Protein AF-A0A0M0BQ00-F1 (afdb_monomer_lite)

Secondary structure (DSSP, 8-state):
-HHHHHHHHHHHHHHHHHHHHHHHHHHHHHHHHHHHHHHHHHHHHHHHHTT-HHHHHHHHHHHHHHHTTSSSHHHHHHHHHHHHHHHHHHTT-HHHHHHHHHHHHHH-TT-TT----

Radius of gyration: 20.61 Å; chains: 1; bounding box: 54×26×60 Å

pLDDT: mean 88.74, std 11.67, range [42.44, 98.62]

Foldseek 3Di:
DVVVVVVVVVVVVVVVVVVVVVVVVLVVLLVVLVVVLLVLLVVLLVCVVVVVLQVSLVSLQVSLVSLCSHPDPLSPVLSVLSNVLSVCSVVVVSVVSNVSSLVSLVSPPPNPPPPDD

Sequence (117 aa):
MKREEKVKREKVSASNRRIEGMMALGKLLASHYCQLALQLCRSAYLLRGQGRYHEAAEVCSFVSTLCITNEGEPCKREAELCASSARQLTDGKYSEGEKTCIEARKICPRNHVFRGS

Structure (mmCIF, N/CA/C/O backbone):
data_AF-A0A0M0BQ00-F1
#
_entry.id   AF-A0A0M0BQ00-F1
#
loop_
_atom_site.group_PDB
_atom_site.id
_atom_site.type_symbol
_atom_site.label_atom_id
_atom_site.label_alt_id
_atom_site.label_comp_id
_atom_site.label_asym_id
_atom_site.label_entity_id
_atom_site.label_seq_id
_atom_site.pdbx_PDB_ins_code
_atom_site.Cartn_x
_atom_site.Cartn_y
_atom_site.Cartn_z
_atom_site.occupancy
_atom_site.B_iso_or_equiv
_atom_site.auth_seq_id
_atom_site.auth_comp_id
_atom_site.auth_asym_id
_atom_site.auth_atom_id
_atom_site.pdbx_PDB_model_num
ATOM 1 N N . MET A 1 1 ? 36.254 -9.470 -41.767 1.00 62.03 1 MET A N 1
ATOM 2 C CA . MET A 1 1 ? 36.422 -8.242 -40.951 1.00 62.03 1 MET A CA 1
ATOM 3 C C . MET A 1 1 ? 35.274 -7.231 -41.057 1.00 62.03 1 MET A C 1
ATOM 5 O O . MET A 1 1 ? 34.375 -7.340 -40.238 1.00 62.03 1 MET A O 1
ATOM 9 N N . LYS A 1 2 ? 35.195 -6.301 -42.033 1.00 66.56 2 LYS A N 1
ATOM 10 C CA . LYS A 1 2 ? 34.165 -5.217 -42.013 1.00 66.56 2 LYS A CA 1
ATOM 11 C C . LYS A 1 2 ? 32.699 -5.700 -41.994 1.00 66.56 2 LYS A C 1
ATOM 13 O O . LYS A 1 2 ? 31.835 -5.066 -41.394 1.00 66.56 2 LYS A O 1
ATOM 18 N N . ARG A 1 3 ? 32.408 -6.835 -42.642 1.00 69.62 3 ARG A N 1
ATOM 19 C CA . ARG A 1 3 ? 31.054 -7.421 -42.716 1.00 69.62 3 ARG A CA 1
ATOM 20 C C . ARG A 1 3 ? 30.613 -8.052 -41.387 1.00 69.62 3 ARG A C 1
ATOM 22 O O . ARG A 1 3 ? 29.449 -7.958 -41.023 1.00 69.62 3 ARG A O 1
ATOM 29 N N . GLU A 1 4 ? 31.548 -8.632 -40.639 1.00 67.69 4 GLU A N 1
ATOM 30 C CA . GLU A 1 4 ? 31.282 -9.281 -39.348 1.00 67.69 4 GLU A CA 1
ATOM 31 C C . GLU A 1 4 ? 31.070 -8.257 -38.228 1.00 67.69 4 GLU A C 1
ATOM 33 O O . GLU A 1 4 ? 30.199 -8.447 -37.381 1.00 67.69 4 GLU A O 1
ATOM 38 N N . GLU A 1 5 ? 31.796 -7.135 -38.250 1.00 70.88 5 GLU A N 1
ATOM 39 C CA . GLU A 1 5 ? 31.549 -6.015 -37.331 1.00 70.88 5 GLU A CA 1
ATOM 40 C C . GLU A 1 5 ? 30.178 -5.370 -37.552 1.00 70.88 5 GLU A C 1
ATOM 42 O O . GLU A 1 5 ? 29.501 -5.030 -36.581 1.00 70.88 5 GLU A O 1
ATOM 47 N N . LYS A 1 6 ? 29.733 -5.238 -38.809 1.00 75.06 6 LYS A N 1
ATOM 48 C CA . LYS A 1 6 ? 28.407 -4.692 -39.129 1.00 75.06 6 LYS A CA 1
ATOM 49 C C . LYS A 1 6 ? 27.284 -5.582 -38.584 1.00 75.06 6 LYS A C 1
ATOM 51 O O . LYS A 1 6 ? 26.401 -5.087 -37.890 1.00 75.06 6 LYS A O 1
ATOM 56 N N . VAL A 1 7 ? 27.380 -6.898 -38.795 1.00 75.62 7 VAL A N 1
ATOM 57 C CA . VAL A 1 7 ? 26.411 -7.877 -38.266 1.00 75.62 7 VAL A CA 1
ATOM 58 C C . VAL A 1 7 ? 26.408 -7.894 -36.732 1.00 75.62 7 VAL A C 1
ATOM 60 O O . VAL A 1 7 ? 25.344 -7.986 -36.121 1.00 75.62 7 VAL A O 1
ATOM 63 N N . LYS A 1 8 ? 27.573 -7.764 -36.081 1.00 72.75 8 LYS A N 1
ATOM 64 C CA . LYS A 1 8 ? 27.654 -7.638 -34.615 1.00 72.75 8 LYS A CA 1
ATOM 65 C C . LYS A 1 8 ? 26.961 -6.364 -34.114 1.00 72.75 8 LYS A C 1
ATOM 67 O O . LYS A 1 8 ? 26.168 -6.451 -33.181 1.00 72.75 8 LYS A O 1
ATOM 72 N N . ARG A 1 9 ? 27.187 -5.206 -34.751 1.00 71.75 9 ARG A N 1
ATOM 73 C CA . ARG A 1 9 ? 26.534 -3.932 -34.379 1.00 71.75 9 ARG A CA 1
ATOM 74 C C . ARG A 1 9 ? 25.016 -3.974 -34.560 1.00 71.75 9 ARG A C 1
ATOM 76 O O . ARG A 1 9 ? 24.289 -3.501 -33.691 1.00 71.75 9 ARG A O 1
ATOM 83 N N . GLU A 1 10 ? 24.527 -4.581 -35.639 1.00 72.62 10 GLU A N 1
ATOM 84 C CA . GLU A 1 10 ? 23.088 -4.736 -35.890 1.00 72.62 10 GLU A CA 1
ATOM 85 C C . GLU A 1 10 ? 22.418 -5.665 -34.866 1.00 72.62 10 GLU A C 1
ATOM 87 O O . GLU A 1 10 ? 21.342 -5.342 -34.357 1.00 72.62 10 GLU A O 1
ATOM 92 N N . LYS A 1 11 ? 23.074 -6.773 -34.489 1.00 71.69 11 LYS A N 1
ATOM 93 C CA . LYS A 1 11 ? 22.588 -7.673 -33.428 1.00 71.69 11 LYS A CA 1
ATOM 94 C C . LYS A 1 11 ? 22.542 -6.986 -32.061 1.00 71.69 11 LYS A C 1
ATOM 96 O O . LYS A 1 11 ? 21.540 -7.120 -31.364 1.00 71.69 11 LYS A O 1
ATOM 101 N N . VAL A 1 12 ? 23.572 -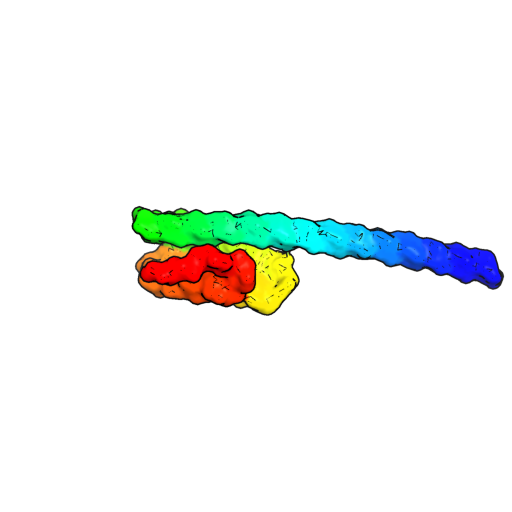6.216 -31.700 1.00 77.44 12 VAL A N 1
ATOM 102 C CA . VAL A 1 12 ? 23.598 -5.429 -30.450 1.00 77.44 12 VAL A CA 1
ATOM 103 C C . VAL A 1 12 ? 22.488 -4.373 -30.449 1.00 77.44 12 VAL A C 1
ATOM 105 O O . VAL A 1 12 ? 21.741 -4.269 -29.481 1.00 77.44 12 VAL A O 1
ATOM 108 N N . SER A 1 13 ? 22.299 -3.656 -31.560 1.00 79.44 13 SER A N 1
ATOM 109 C CA . SER A 1 13 ? 21.218 -2.673 -31.715 1.00 79.44 13 SER A CA 1
ATOM 110 C C . SER A 1 13 ? 19.824 -3.301 -31.572 1.00 79.44 13 SER A C 1
ATOM 112 O O . SER A 1 13 ? 18.962 -2.749 -30.891 1.00 79.44 13 SER A O 1
ATOM 114 N N . ALA A 1 14 ? 19.596 -4.480 -32.160 1.00 76.44 14 ALA A N 1
ATOM 115 C CA . ALA A 1 14 ? 18.337 -5.209 -32.007 1.00 76.44 14 ALA A CA 1
ATOM 116 C C . ALA A 1 14 ? 18.111 -5.717 -30.572 1.00 76.44 14 ALA A C 1
ATOM 118 O O . ALA A 1 14 ? 16.977 -5.699 -30.094 1.00 76.44 14 ALA A O 1
ATOM 119 N N . SER A 1 15 ? 19.172 -6.141 -29.879 1.00 81.81 15 SER A N 1
ATOM 120 C CA . SER A 1 15 ? 19.096 -6.578 -28.481 1.00 81.81 15 SER A CA 1
ATOM 121 C C . SER A 1 15 ? 18.772 -5.415 -27.538 1.00 81.81 15 SER A C 1
ATOM 123 O O . SER A 1 15 ? 17.901 -5.558 -26.684 1.00 81.81 15 SER A O 1
ATOM 125 N N . ASN A 1 16 ? 19.381 -4.243 -27.747 1.00 85.25 16 ASN A N 1
ATOM 126 C CA . ASN A 1 16 ? 19.089 -3.041 -26.960 1.00 85.25 16 ASN A CA 1
ATOM 127 C C . ASN A 1 16 ? 17.628 -2.598 -27.114 1.00 85.25 16 ASN A C 1
ATOM 129 O O . ASN A 1 16 ? 16.964 -2.368 -26.108 1.00 85.25 16 ASN A O 1
ATOM 133 N N . ARG A 1 17 ? 17.081 -2.606 -28.340 1.00 84.12 17 ARG A N 1
ATOM 134 C CA . ARG A 1 17 ? 15.657 -2.293 -28.575 1.00 84.12 17 ARG A CA 1
ATOM 135 C C . ARG A 1 17 ? 14.700 -3.220 -27.819 1.00 84.12 17 ARG A C 1
ATOM 137 O O . ARG A 1 17 ? 13.646 -2.783 -27.367 1.00 84.12 17 ARG A O 1
ATOM 144 N N . ARG A 1 18 ? 15.045 -4.506 -27.672 1.00 85.31 18 ARG A N 1
ATOM 145 C CA . ARG A 1 18 ? 14.233 -5.458 -26.889 1.00 85.31 18 ARG A CA 1
ATOM 146 C C . ARG A 1 18 ? 14.244 -5.115 -25.402 1.00 85.31 18 ARG A C 1
ATOM 148 O O . ARG A 1 18 ? 13.188 -5.125 -24.779 1.00 85.31 18 ARG A O 1
ATOM 155 N N . ILE A 1 19 ? 15.414 -4.782 -24.859 1.00 87.12 19 ILE A N 1
ATOM 156 C CA . ILE A 1 19 ? 15.566 -4.380 -23.455 1.00 87.12 19 ILE A CA 1
ATOM 157 C C . ILE A 1 19 ? 14.791 -3.080 -23.194 1.00 87.12 19 ILE A C 1
ATOM 159 O O . ILE A 1 19 ? 14.037 -3.000 -22.229 1.00 87.12 19 ILE A O 1
ATOM 163 N N . GLU A 1 20 ? 14.897 -2.095 -24.089 1.00 88.19 20 GLU A N 1
ATOM 164 C CA . GLU A 1 20 ? 14.124 -0.847 -24.028 1.00 88.19 20 GLU A CA 1
ATOM 165 C C . GLU A 1 20 ? 12.612 -1.101 -24.037 1.00 88.19 20 GLU A C 1
ATOM 167 O O . GLU A 1 20 ? 11.892 -0.545 -23.207 1.00 88.19 20 GLU A O 1
ATOM 172 N N . GLY A 1 21 ? 12.134 -1.990 -24.914 1.00 86.44 21 GLY A N 1
ATOM 173 C CA . GLY A 1 21 ? 10.727 -2.393 -24.956 1.00 86.44 21 GLY A CA 1
ATOM 174 C C . GLY A 1 21 ? 10.249 -3.038 -23.650 1.00 86.44 21 GLY A C 1
ATOM 175 O O . GLY A 1 21 ? 9.180 -2.692 -23.147 1.00 86.44 21 GLY A O 1
ATOM 176 N N . MET A 1 22 ? 11.055 -3.922 -23.053 1.00 87.94 22 MET A N 1
ATOM 177 C CA . MET A 1 22 ? 10.738 -4.540 -21.759 1.00 87.94 22 MET A CA 1
ATOM 178 C C . MET A 1 22 ? 10.715 -3.517 -20.615 1.00 87.94 22 MET A C 1
ATOM 180 O O . MET A 1 22 ? 9.809 -3.553 -19.784 1.00 87.94 22 MET A O 1
ATOM 184 N N . MET A 1 23 ? 11.657 -2.568 -20.591 1.00 87.62 23 MET A N 1
ATOM 185 C CA . MET A 1 23 ? 11.664 -1.483 -19.603 1.00 87.62 23 MET A CA 1
ATOM 186 C C . MET A 1 23 ? 10.439 -0.571 -19.743 1.00 87.62 23 MET A C 1
ATOM 188 O O . MET A 1 23 ? 9.851 -0.170 -18.738 1.00 87.62 23 MET A O 1
ATOM 192 N N . ALA A 1 24 ? 10.026 -0.250 -20.973 1.00 89.25 24 ALA A N 1
ATOM 193 C CA . ALA A 1 24 ? 8.831 0.553 -21.223 1.00 89.25 24 ALA A CA 1
ATOM 194 C C . ALA A 1 24 ? 7.558 -0.147 -20.721 1.00 89.25 24 ALA A C 1
ATOM 196 O O . ALA A 1 24 ? 6.728 0.482 -20.063 1.00 89.25 24 ALA A O 1
ATOM 197 N N . LEU A 1 25 ? 7.440 -1.458 -20.961 1.00 89.56 25 LEU A N 1
ATOM 198 C CA . LEU A 1 25 ? 6.338 -2.262 -20.436 1.00 89.56 25 LEU A CA 1
ATOM 199 C C . LEU A 1 25 ? 6.342 -2.296 -18.900 1.00 89.56 25 LEU A C 1
ATOM 201 O O . LEU A 1 25 ? 5.295 -2.101 -18.285 1.00 89.56 25 LEU A O 1
ATOM 205 N N . GLY A 1 26 ? 7.511 -2.477 -18.279 1.00 88.94 26 GLY A N 1
ATOM 206 C CA . GLY A 1 26 ? 7.656 -2.452 -16.821 1.00 88.94 26 GLY A CA 1
ATOM 207 C C . GLY A 1 26 ? 7.173 -1.136 -16.206 1.00 88.94 26 GLY A C 1
ATOM 208 O O . GLY A 1 26 ? 6.388 -1.144 -15.259 1.00 88.94 26 GLY A O 1
ATOM 209 N N . LYS A 1 27 ? 7.547 0.003 -16.802 1.00 87.50 27 LYS A N 1
ATOM 210 C CA . LYS A 1 27 ? 7.088 1.332 -16.360 1.00 87.50 27 LYS A CA 1
ATOM 211 C C . LYS A 1 27 ? 5.575 1.512 -16.497 1.00 87.50 27 LYS A C 1
ATOM 213 O O . LYS A 1 27 ? 4.949 2.098 -15.613 1.00 87.50 27 LYS A O 1
ATOM 218 N N . LEU A 1 28 ? 4.983 1.008 -17.581 1.00 90.56 28 LEU A N 1
ATOM 219 C CA . LEU A 1 28 ? 3.536 1.065 -17.788 1.00 90.56 28 LEU A CA 1
ATOM 220 C C . LEU A 1 28 ? 2.786 0.258 -16.718 1.00 90.56 28 LEU A C 1
ATOM 222 O O . LEU A 1 28 ? 1.832 0.764 -16.128 1.00 90.56 28 LEU A O 1
ATOM 226 N N . LEU A 1 29 ? 3.251 -0.961 -16.430 1.00 90.31 29 LEU A N 1
ATOM 227 C CA . LEU A 1 29 ? 2.668 -1.818 -15.396 1.00 90.31 29 LEU A CA 1
ATOM 228 C C . LEU A 1 29 ? 2.801 -1.196 -14.002 1.00 90.31 29 LEU A C 1
ATOM 230 O O . LEU A 1 29 ? 1.816 -1.135 -13.272 1.00 90.31 29 LEU A O 1
ATOM 234 N N . ALA A 1 30 ? 3.974 -0.659 -13.660 1.00 88.62 30 ALA A N 1
ATOM 235 C CA . ALA A 1 30 ? 4.192 0.039 -12.393 1.00 88.62 30 ALA A CA 1
ATOM 236 C C . ALA A 1 30 ? 3.227 1.225 -12.209 1.00 88.62 30 ALA A C 1
ATOM 238 O O . ALA A 1 30 ? 2.632 1.388 -11.141 1.00 88.62 30 ALA A O 1
ATOM 239 N N . SER A 1 31 ? 3.007 2.017 -13.266 1.00 89.69 31 SER A N 1
ATOM 240 C CA . SER A 1 31 ? 2.028 3.112 -13.256 1.00 89.69 31 SER A CA 1
ATOM 241 C C . SER A 1 31 ? 0.605 2.606 -12.993 1.00 89.69 31 SER A C 1
ATOM 243 O O . SER A 1 31 ? -0.092 3.137 -12.126 1.00 89.69 31 SER A O 1
ATOM 245 N N . HIS A 1 32 ? 0.193 1.537 -13.682 1.00 92.25 32 HIS A N 1
ATOM 246 C CA . HIS A 1 32 ? -1.129 0.940 -13.508 1.00 92.25 32 HIS A CA 1
ATOM 247 C C . HIS A 1 32 ? -1.337 0.391 -12.087 1.00 92.25 32 HIS A C 1
ATOM 249 O O . HIS A 1 32 ? -2.343 0.690 -11.442 1.00 92.25 32 HIS A O 1
ATOM 255 N N . TYR A 1 33 ? -0.355 -0.340 -11.551 1.00 92.06 33 TYR A N 1
ATOM 256 C CA . TYR A 1 33 ? -0.404 -0.838 -10.176 1.00 92.06 33 TYR A CA 1
ATOM 257 C C . TYR A 1 33 ? -0.420 0.287 -9.149 1.00 92.06 33 TYR A C 1
ATOM 259 O O . TYR A 1 33 ? -1.128 0.185 -8.151 1.00 92.06 33 TYR A O 1
ATOM 267 N N . CYS A 1 34 ? 0.290 1.388 -9.402 1.00 93.12 34 CYS A N 1
ATOM 268 C CA . CYS A 1 34 ? 0.230 2.549 -8.526 1.00 93.12 34 CYS A CA 1
ATOM 269 C C . CYS A 1 34 ? -1.172 3.178 -8.501 1.00 93.12 34 CYS A C 1
ATOM 271 O O . CYS A 1 34 ? -1.687 3.495 -7.429 1.00 93.12 34 CYS A O 1
ATOM 273 N N . GLN A 1 35 ? -1.828 3.317 -9.656 1.00 93.00 35 GLN A N 1
ATOM 274 C CA . GLN A 1 35 ? -3.200 3.828 -9.718 1.00 93.00 35 GLN A CA 1
ATOM 275 C C . GLN A 1 35 ? -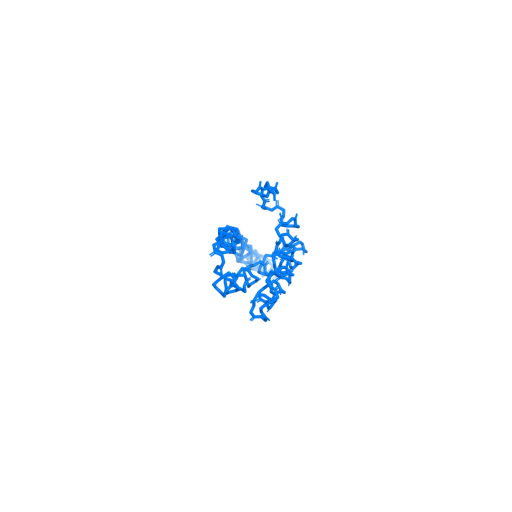4.179 2.925 -8.960 1.00 93.00 35 GLN A C 1
ATOM 277 O O . GLN A 1 35 ? -4.998 3.423 -8.184 1.00 93.00 35 GLN A O 1
ATOM 282 N N . LEU A 1 36 ? -4.061 1.607 -9.138 1.00 94.50 36 LEU A N 1
ATOM 283 C CA . LEU A 1 36 ? -4.864 0.628 -8.409 1.00 94.50 36 LEU A CA 1
ATOM 284 C C . LEU A 1 36 ? -4.623 0.717 -6.893 1.00 94.50 36 LEU A C 1
ATOM 286 O O . LEU A 1 36 ? -5.581 0.781 -6.121 1.00 94.50 36 LEU A O 1
ATOM 290 N N . ALA A 1 37 ? -3.358 0.802 -6.469 1.00 95.31 37 ALA A N 1
ATOM 291 C CA . ALA A 1 37 ? -2.976 0.942 -5.066 1.00 95.31 37 ALA A CA 1
ATOM 292 C C . ALA A 1 37 ? -3.589 2.193 -4.421 1.00 95.31 37 ALA A C 1
ATOM 294 O O . ALA A 1 37 ? -4.101 2.112 -3.308 1.00 95.31 37 ALA A O 1
ATOM 295 N N . LEU A 1 38 ? -3.622 3.330 -5.124 1.00 94.06 38 LEU A N 1
ATOM 296 C CA . LEU A 1 38 ? -4.241 4.563 -4.621 1.00 94.06 38 LEU A CA 1
ATOM 297 C C . LEU A 1 38 ? -5.751 4.408 -4.389 1.00 94.06 38 LEU A C 1
ATOM 299 O O . LEU A 1 38 ? -6.264 4.864 -3.363 1.00 94.06 38 LEU A O 1
ATOM 303 N N . GLN A 1 39 ? -6.467 3.751 -5.309 1.00 95.19 39 GLN A N 1
ATOM 304 C CA . GLN A 1 39 ? -7.904 3.493 -5.147 1.00 95.19 39 GLN A CA 1
ATOM 305 C C . GLN A 1 39 ? -8.170 2.566 -3.958 1.00 95.19 39 GLN A C 1
ATOM 307 O O . GLN A 1 39 ? -9.009 2.866 -3.109 1.00 95.19 39 GLN A O 1
ATOM 312 N N . LEU A 1 40 ? -7.407 1.479 -3.847 1.00 96.62 40 LEU A N 1
ATOM 313 C CA . LEU A 1 40 ? -7.514 0.528 -2.742 1.00 96.62 40 LEU A CA 1
ATOM 314 C C . LEU A 1 40 ? -7.148 1.163 -1.397 1.00 96.62 40 LEU A C 1
ATOM 316 O O . LEU A 1 40 ? -7.851 0.969 -0.410 1.00 96.62 40 LEU A O 1
ATOM 320 N N . CYS A 1 41 ? -6.102 1.986 -1.356 1.00 95.50 41 CYS A N 1
ATOM 321 C CA . CYS A 1 41 ? -5.685 2.713 -0.159 1.00 95.50 41 CYS A CA 1
ATOM 322 C C . CYS A 1 41 ? -6.797 3.651 0.342 1.00 95.50 41 CYS A C 1
ATOM 324 O O . CYS A 1 41 ? -7.082 3.711 1.543 1.00 95.50 41 CYS A O 1
ATOM 326 N N . ARG A 1 42 ? -7.509 4.320 -0.576 1.00 94.56 42 ARG A N 1
ATOM 327 C CA . ARG A 1 42 ? -8.708 5.099 -0.236 1.00 94.56 42 ARG A CA 1
ATOM 328 C C . ARG A 1 42 ? -9.826 4.211 0.315 1.00 94.56 42 ARG A C 1
ATOM 330 O O . ARG A 1 42 ? -10.418 4.569 1.331 1.00 94.56 42 ARG A O 1
ATOM 337 N N . SER A 1 43 ? -10.094 3.064 -0.304 1.00 95.62 43 SER A N 1
ATOM 338 C CA . SER A 1 43 ? -11.104 2.113 0.179 1.00 95.62 43 SER A CA 1
ATOM 339 C C . SER A 1 43 ? -10.781 1.595 1.581 1.00 95.62 43 SER A C 1
ATOM 341 O O . SER A 1 43 ? -11.651 1.606 2.446 1.00 95.62 43 SER A O 1
ATOM 343 N N . ALA A 1 44 ? -9.522 1.241 1.857 1.00 95.81 44 ALA A N 1
ATOM 344 C CA . ALA A 1 44 ? -9.077 0.804 3.181 1.00 95.81 44 ALA A CA 1
ATOM 345 C C . ALA A 1 44 ? -9.286 1.877 4.259 1.00 95.81 44 ALA A C 1
ATOM 347 O O . ALA A 1 44 ? -9.545 1.561 5.419 1.00 95.81 44 ALA A O 1
ATOM 348 N N . TYR A 1 45 ? -9.140 3.153 3.906 1.00 92.88 45 TYR A N 1
ATOM 349 C CA . TYR A 1 45 ? -9.438 4.252 4.821 1.00 92.88 45 TYR A CA 1
ATOM 350 C C . TYR A 1 45 ? -10.941 4.375 5.103 1.00 92.88 45 TYR A C 1
ATOM 352 O O . TYR A 1 45 ? -11.337 4.509 6.256 1.00 92.88 45 TYR A O 1
ATOM 360 N N . LEU A 1 46 ? -11.783 4.271 4.071 1.00 94.38 46 LEU A N 1
ATOM 361 C CA . LEU A 1 46 ? -13.239 4.324 4.234 1.00 94.38 46 LEU A CA 1
ATOM 362 C C . LEU A 1 46 ? -13.772 3.145 5.060 1.00 94.38 46 LEU A C 1
ATOM 364 O O . LEU A 1 46 ? -14.607 3.351 5.935 1.00 94.38 46 LEU A O 1
ATOM 368 N N . LEU A 1 47 ? -13.255 1.934 4.832 1.00 96.12 47 LEU A N 1
ATOM 369 C CA . LEU A 1 47 ? -13.614 0.738 5.602 1.00 96.12 47 LEU A CA 1
ATOM 370 C C . LEU A 1 47 ? -13.347 0.925 7.101 1.00 96.12 47 LEU A C 1
ATOM 372 O O . LEU A 1 47 ? -14.183 0.559 7.923 1.00 96.12 47 LEU A O 1
ATOM 376 N N . ARG A 1 48 ? -12.236 1.571 7.469 1.00 92.00 48 ARG A N 1
ATOM 377 C CA . ARG A 1 48 ? -11.943 1.907 8.873 1.00 92.00 48 ARG A CA 1
ATOM 378 C C . ARG A 1 48 ? -12.927 2.896 9.467 1.00 92.00 48 ARG A C 1
ATOM 380 O O . ARG A 1 48 ? -13.405 2.663 10.568 1.00 92.00 48 ARG A O 1
ATOM 387 N N . GLY A 1 49 ? -13.292 3.938 8.720 1.00 91.00 49 GLY A N 1
ATOM 388 C CA . GLY A 1 49 ? -14.332 4.882 9.145 1.00 91.00 49 GLY A CA 1
ATOM 389 C C . GLY A 1 49 ? -15.700 4.222 9.375 1.00 91.00 49 GLY A C 1
ATOM 390 O O . GLY A 1 49 ? -16.528 4.766 10.095 1.00 91.00 49 GLY A O 1
ATOM 391 N N . GLN A 1 50 ? -15.928 3.040 8.795 1.00 96.12 50 GLN A N 1
ATOM 392 C CA . GLN A 1 50 ? -17.118 2.208 9.004 1.00 96.12 50 GLN A CA 1
ATOM 393 C C . GLN A 1 50 ? -16.939 1.145 10.106 1.00 96.12 50 GLN A C 1
ATOM 395 O O . GLN A 1 50 ? -17.835 0.331 10.310 1.00 96.12 50 GLN A O 1
ATOM 400 N N . GLY A 1 51 ? -15.784 1.089 10.778 1.00 95.31 51 GLY A N 1
ATOM 401 C CA . GLY A 1 51 ? -15.449 0.050 11.760 1.00 95.31 51 GLY A CA 1
ATOM 402 C C . GLY A 1 51 ? -15.116 -1.324 11.158 1.00 95.31 51 GLY A C 1
ATOM 403 O O . GLY A 1 51 ? -14.946 -2.298 11.890 1.00 95.31 51 GLY A O 1
ATOM 404 N N . ARG A 1 52 ? -14.992 -1.438 9.828 1.00 97.88 52 ARG A N 1
ATOM 405 C CA . ARG A 1 52 ? -14.695 -2.692 9.107 1.00 97.88 52 ARG A CA 1
ATOM 406 C C . ARG A 1 52 ? -13.189 -2.950 9.064 1.00 97.88 52 ARG A C 1
ATOM 408 O O . ARG A 1 52 ? -12.549 -2.908 8.012 1.00 97.88 52 ARG A O 1
ATOM 415 N N . TYR A 1 53 ? -12.604 -3.177 10.237 1.00 97.50 53 TYR A N 1
ATOM 416 C CA . TYR A 1 53 ? -11.151 -3.234 10.416 1.00 97.50 53 TYR A CA 1
ATOM 417 C C . TYR A 1 53 ? -10.476 -4.438 9.757 1.00 97.50 53 TYR A C 1
ATOM 419 O O . TYR A 1 53 ? -9.390 -4.282 9.202 1.00 97.50 53 TYR A O 1
ATOM 427 N N . HIS A 1 54 ? -11.117 -5.608 9.766 1.00 97.19 54 HIS A N 1
ATOM 428 C CA . HIS A 1 54 ? -10.568 -6.812 9.134 1.00 97.19 54 HIS A CA 1
ATOM 429 C C . HIS A 1 54 ? -10.430 -6.635 7.616 1.00 97.19 54 HIS A C 1
ATOM 431 O O . HIS A 1 54 ? -9.371 -6.858 7.042 1.00 97.19 54 HIS A O 1
ATOM 437 N N . GLU A 1 55 ? -11.475 -6.129 6.965 1.00 98.12 55 GLU A N 1
ATOM 438 C CA . GLU A 1 55 ? -11.461 -5.872 5.522 1.00 98.12 55 GLU A CA 1
ATOM 439 C C . GLU A 1 55 ? -10.462 -4.768 5.162 1.00 98.12 55 GLU A C 1
ATOM 441 O O . GLU A 1 55 ? -9.739 -4.858 4.172 1.00 98.12 55 GLU A O 1
ATOM 446 N N . ALA A 1 56 ? -10.349 -3.734 6.001 1.00 97.75 56 ALA A N 1
ATOM 447 C CA . ALA A 1 56 ? -9.311 -2.728 5.830 1.00 97.75 56 ALA A CA 1
ATOM 448 C C . ALA A 1 56 ? -7.895 -3.320 5.940 1.00 97.75 56 ALA A C 1
ATOM 450 O O . ALA A 1 56 ? -7.001 -2.863 5.222 1.00 97.75 56 ALA A O 1
ATOM 451 N N . ALA A 1 57 ? -7.683 -4.317 6.805 1.00 98.19 57 ALA A N 1
ATOM 452 C CA . ALA A 1 57 ? -6.406 -5.009 6.948 1.00 98.19 57 ALA A CA 1
ATOM 453 C C . ALA A 1 57 ? -6.041 -5.788 5.678 1.00 98.19 57 ALA A C 1
ATOM 455 O O . ALA A 1 57 ? -4.928 -5.637 5.171 1.00 98.19 57 ALA A O 1
ATOM 456 N N . GLU A 1 58 ? -6.990 -6.540 5.116 1.00 98.31 58 GLU A N 1
ATOM 457 C CA . GLU A 1 58 ? -6.808 -7.268 3.854 1.00 98.31 58 GLU A CA 1
ATOM 458 C C . GLU A 1 58 ? -6.442 -6.321 2.709 1.00 98.31 58 GLU A C 1
ATOM 460 O O . GLU A 1 58 ? -5.462 -6.543 1.991 1.00 98.31 58 GLU A O 1
ATOM 465 N N . VAL A 1 59 ? -7.163 -5.203 2.586 1.00 98.19 59 VAL A N 1
ATOM 466 C CA . VAL A 1 59 ? -6.875 -4.204 1.552 1.00 98.19 59 VAL A CA 1
ATOM 467 C C . VAL A 1 59 ? -5.503 -3.559 1.773 1.00 98.19 59 VAL A C 1
ATOM 469 O O . VAL A 1 59 ? -4.759 -3.380 0.812 1.00 98.19 59 VAL A O 1
ATOM 472 N N . CYS A 1 60 ? -5.115 -3.244 3.015 1.00 97.94 60 CYS A N 1
ATOM 473 C CA . CYS A 1 60 ? -3.779 -2.707 3.314 1.00 97.94 60 CYS A CA 1
ATOM 474 C C . CYS A 1 60 ? -2.658 -3.687 2.962 1.00 97.94 60 CYS A C 1
ATOM 476 O O . CYS A 1 60 ? -1.630 -3.271 2.425 1.00 97.94 60 CYS A O 1
ATOM 478 N N . SER A 1 61 ? -2.859 -4.975 3.243 1.00 98.31 61 SER A N 1
ATOM 479 C CA . SER A 1 61 ? -1.925 -6.033 2.861 1.00 98.31 61 SER A CA 1
ATOM 480 C C . SER A 1 61 ? -1.751 -6.065 1.344 1.00 98.31 61 SER A C 1
ATOM 482 O O . SER A 1 61 ? -0.630 -6.007 0.839 1.00 98.31 61 SER A O 1
ATOM 484 N N . PHE A 1 62 ? -2.856 -6.023 0.596 1.00 97.88 62 PHE A N 1
ATOM 485 C CA . PHE A 1 62 ? -2.793 -6.018 -0.861 1.00 97.88 62 PHE A CA 1
ATOM 486 C C . PHE A 1 62 ? -2.123 -4.751 -1.419 1.00 97.88 62 PHE A C 1
ATOM 488 O O . PHE A 1 62 ? -1.246 -4.849 -2.276 1.00 97.88 62 PHE A O 1
ATOM 495 N N . VAL A 1 63 ? -2.430 -3.567 -0.878 1.00 96.94 63 VAL A N 1
ATOM 496 C CA . VAL A 1 63 ? -1.752 -2.309 -1.247 1.00 96.94 63 VAL A CA 1
ATOM 497 C C . VAL A 1 63 ? -0.239 -2.400 -1.040 1.00 96.94 63 VAL A C 1
ATOM 499 O O . VAL A 1 63 ? 0.510 -1.968 -1.914 1.00 96.94 63 VAL A O 1
ATOM 502 N N . SER A 1 64 ? 0.222 -3.013 0.055 1.00 96.94 64 SER A N 1
ATOM 503 C CA . SER A 1 64 ? 1.655 -3.223 0.303 1.00 96.94 64 SER A CA 1
ATOM 504 C C . SER A 1 64 ? 2.331 -3.976 -0.851 1.00 96.94 64 SER A C 1
ATOM 506 O O . SER A 1 64 ? 3.370 -3.541 -1.356 1.00 96.94 64 SER A O 1
ATOM 508 N N . THR A 1 65 ? 1.692 -5.041 -1.349 1.00 95.94 65 THR A N 1
ATOM 509 C CA . THR A 1 65 ? 2.214 -5.827 -2.481 1.00 95.94 65 THR A CA 1
ATOM 510 C C . THR A 1 65 ? 2.268 -5.044 -3.793 1.00 95.94 65 THR A C 1
ATOM 512 O O . THR A 1 65 ? 3.129 -5.311 -4.623 1.00 95.94 65 THR A O 1
ATOM 515 N N . LEU A 1 66 ? 1.399 -4.048 -3.985 1.00 94.62 66 LEU A N 1
ATOM 516 C CA . LEU A 1 66 ? 1.420 -3.199 -5.176 1.00 94.62 66 LEU A CA 1
ATOM 517 C C . LEU A 1 66 ? 2.475 -2.092 -5.052 1.00 94.62 66 LEU A C 1
ATOM 519 O O . LEU A 1 66 ? 3.218 -1.835 -6.000 1.00 94.62 66 LEU A O 1
ATOM 523 N N . CYS A 1 67 ? 2.588 -1.454 -3.886 1.00 93.38 67 CYS A N 1
ATOM 524 C CA . CYS A 1 67 ? 3.540 -0.365 -3.669 1.00 93.38 67 CYS A CA 1
ATOM 525 C C . CYS A 1 67 ? 4.998 -0.840 -3.740 1.00 93.38 67 CYS A C 1
ATOM 527 O O . CYS A 1 67 ? 5.826 -0.130 -4.308 1.00 93.38 67 CYS A O 1
ATOM 529 N N . ILE A 1 68 ? 5.313 -2.056 -3.274 1.00 91.38 68 ILE A N 1
ATOM 530 C CA . ILE A 1 68 ? 6.687 -2.590 -3.332 1.00 91.38 68 ILE A CA 1
ATOM 531 C C . ILE A 1 68 ? 7.188 -2.825 -4.768 1.00 91.38 68 ILE A C 1
ATOM 533 O O . ILE A 1 68 ? 8.394 -2.835 -5.003 1.00 91.38 68 ILE A O 1
ATOM 537 N N . THR A 1 69 ? 6.278 -2.972 -5.741 1.00 86.12 69 THR A N 1
ATOM 538 C CA . THR A 1 69 ? 6.636 -3.131 -7.164 1.00 86.12 69 THR A CA 1
ATOM 539 C C . THR A 1 69 ? 7.036 -1.821 -7.842 1.00 86.12 69 THR A C 1
ATOM 541 O O . THR A 1 69 ? 7.589 -1.848 -8.940 1.00 86.12 69 THR A O 1
ATOM 544 N N . ASN A 1 70 ? 6.769 -0.669 -7.217 1.00 85.75 70 ASN A N 1
ATOM 545 C CA . ASN A 1 70 ? 7.151 0.625 -7.769 1.00 85.75 70 ASN A CA 1
ATOM 546 C C . ASN A 1 70 ? 8.616 0.956 -7.459 1.00 85.75 70 ASN A C 1
ATOM 548 O O . ASN A 1 70 ? 9.099 0.810 -6.335 1.00 85.75 70 ASN A O 1
ATOM 552 N N . GLU A 1 71 ? 9.312 1.487 -8.462 1.00 73.94 71 GLU A N 1
ATOM 553 C CA . GLU A 1 71 ? 10.682 1.972 -8.323 1.00 73.94 71 GLU A CA 1
ATOM 554 C C . GLU A 1 71 ? 10.678 3.327 -7.598 1.00 73.94 71 GLU A C 1
ATOM 556 O O . GLU A 1 71 ? 10.405 4.375 -8.181 1.00 73.94 71 GLU A O 1
ATOM 561 N N . GLY A 1 72 ? 10.934 3.307 -6.290 1.00 83.75 72 GLY A N 1
ATOM 562 C CA . GLY A 1 72 ? 11.091 4.518 -5.490 1.00 83.75 72 GLY A CA 1
ATOM 563 C C . GLY A 1 72 ? 11.095 4.236 -3.994 1.00 83.75 72 GLY A C 1
ATOM 564 O O . GLY A 1 72 ? 10.245 3.506 -3.488 1.00 83.75 72 GLY A O 1
ATOM 565 N N . GLU A 1 73 ? 12.025 4.858 -3.273 1.00 88.25 73 GLU A N 1
ATOM 566 C CA . GLU A 1 73 ? 12.148 4.688 -1.822 1.00 88.25 73 GLU A CA 1
ATOM 567 C C . GLU A 1 73 ? 10.862 5.039 -1.046 1.00 88.25 73 GLU A C 1
ATOM 569 O O . GLU A 1 73 ? 10.465 4.258 -0.179 1.00 88.25 73 GLU A O 1
ATOM 574 N N . PRO A 1 74 ? 10.110 6.106 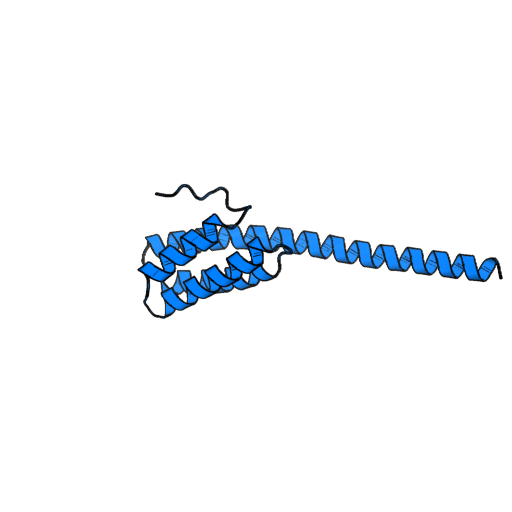-1.403 1.00 90.62 74 PRO A N 1
ATOM 575 C CA . PRO A 1 74 ? 8.828 6.385 -0.756 1.00 90.62 74 PRO A CA 1
ATOM 576 C C . PRO A 1 74 ? 7.801 5.258 -0.918 1.00 90.62 74 PRO A C 1
ATOM 578 O O . PRO A 1 74 ? 7.040 4.998 0.006 1.00 90.62 74 PRO A O 1
ATOM 581 N N . 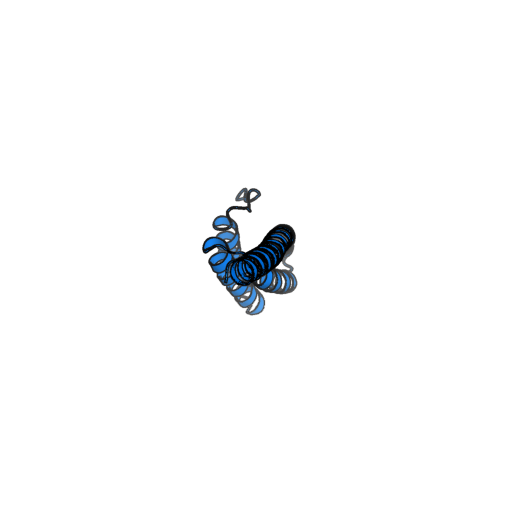CYS A 1 75 ? 7.793 4.563 -2.063 1.00 91.94 75 CYS A N 1
ATOM 582 C CA . CYS A 1 75 ? 6.847 3.473 -2.329 1.00 91.94 75 CYS A CA 1
ATOM 583 C C . CYS A 1 75 ? 7.187 2.219 -1.512 1.00 91.94 75 CYS A C 1
ATOM 585 O O . CYS A 1 75 ? 6.287 1.556 -1.001 1.00 91.94 75 CYS A O 1
ATOM 587 N N . LYS A 1 76 ? 8.479 1.917 -1.332 1.00 94.19 76 LYS A N 1
ATOM 588 C CA . LYS A 1 76 ? 8.922 0.823 -0.452 1.00 94.19 76 LYS A CA 1
ATOM 589 C C . LYS A 1 76 ? 8.553 1.104 0.999 1.00 94.19 76 LYS A C 1
ATOM 591 O O . LYS A 1 76 ? 7.969 0.252 1.663 1.00 94.19 76 LYS A O 1
ATOM 596 N N . ARG A 1 77 ? 8.815 2.327 1.467 1.00 95.25 77 ARG A N 1
ATOM 597 C CA . ARG A 1 77 ? 8.453 2.729 2.826 1.00 95.25 77 ARG A CA 1
ATOM 598 C C . ARG A 1 77 ? 6.938 2.740 3.041 1.00 95.25 77 ARG A C 1
ATOM 600 O O . ARG A 1 77 ? 6.468 2.320 4.095 1.00 95.25 77 ARG A O 1
ATOM 607 N N . GLU A 1 78 ? 6.166 3.175 2.047 1.00 95.25 78 GLU A N 1
ATOM 608 C CA . GLU A 1 78 ? 4.702 3.085 2.079 1.00 95.25 78 GLU A CA 1
ATOM 609 C C . GLU A 1 78 ? 4.255 1.628 2.199 1.00 95.25 78 GLU A C 1
ATOM 611 O O . GLU A 1 78 ? 3.424 1.320 3.052 1.00 95.25 78 GLU A O 1
ATOM 616 N N . ALA A 1 79 ? 4.846 0.721 1.416 1.00 96.69 79 ALA A N 1
ATOM 617 C CA . ALA A 1 79 ? 4.529 -0.699 1.475 1.00 96.69 79 ALA A CA 1
ATOM 618 C C . ALA A 1 79 ? 4.761 -1.290 2.878 1.00 96.69 79 ALA A C 1
ATOM 620 O O . ALA A 1 79 ? 3.903 -2.020 3.382 1.00 96.69 79 ALA A O 1
ATOM 621 N N . GLU A 1 80 ? 5.868 -0.944 3.539 1.00 97.56 80 GLU A N 1
ATOM 622 C CA . GLU A 1 80 ? 6.164 -1.372 4.915 1.00 97.56 80 GLU A CA 1
ATOM 623 C C . GLU A 1 80 ? 5.125 -0.867 5.926 1.00 97.56 80 GLU A C 1
ATOM 625 O O . GLU A 1 80 ? 4.675 -1.615 6.804 1.00 97.56 80 GLU A O 1
ATOM 630 N N . LEU A 1 81 ? 4.724 0.401 5.807 1.00 97.88 81 LEU A N 1
ATOM 631 C CA . LEU A 1 81 ? 3.714 0.996 6.681 1.00 97.88 81 LEU A CA 1
ATOM 632 C C . LEU A 1 81 ? 2.333 0.384 6.420 1.00 97.88 81 LEU A C 1
ATOM 634 O O . LEU A 1 81 ? 1.629 0.053 7.370 1.00 97.88 81 LEU A O 1
ATOM 638 N N . CYS A 1 82 ? 1.960 0.136 5.163 1.00 97.81 82 CYS A N 1
ATOM 639 C CA . CYS A 1 82 ? 0.726 -0.570 4.815 1.00 97.81 82 CYS A CA 1
ATOM 640 C C . CYS A 1 82 ? 0.696 -1.993 5.394 1.00 97.81 82 CYS A C 1
ATOM 642 O O . CYS A 1 82 ? -0.304 -2.379 5.999 1.00 97.81 82 CYS A O 1
ATOM 644 N N . ALA A 1 83 ? 1.798 -2.744 5.301 1.00 98.44 83 ALA A N 1
ATOM 645 C CA . ALA A 1 83 ? 1.908 -4.073 5.906 1.00 98.44 83 ALA A CA 1
ATOM 646 C C . ALA A 1 83 ? 1.838 -4.029 7.443 1.00 98.44 83 ALA A C 1
ATOM 648 O O . ALA A 1 83 ? 1.294 -4.927 8.084 1.00 98.44 83 ALA A O 1
ATOM 649 N N . SER A 1 84 ? 2.391 -2.988 8.062 1.00 98.38 84 SER A N 1
ATOM 650 C CA . SER A 1 84 ? 2.334 -2.801 9.517 1.00 98.38 84 SER A CA 1
ATOM 651 C C . SER A 1 84 ? 0.928 -2.426 9.984 1.00 98.38 84 SER A C 1
ATOM 653 O O . SER A 1 84 ? 0.423 -3.038 10.921 1.00 98.38 84 SER A O 1
ATOM 655 N N . SER A 1 85 ? 0.259 -1.528 9.256 1.00 98.12 85 SER A N 1
ATOM 656 C CA . SER A 1 85 ? -1.147 -1.180 9.469 1.00 98.12 85 SER A CA 1
ATOM 657 C C . SER A 1 85 ? -2.038 -2.420 9.371 1.00 98.12 85 SER A C 1
ATOM 659 O O . SER A 1 85 ? -2.839 -2.662 10.267 1.00 98.12 85 SER A O 1
ATOM 661 N N . ALA A 1 86 ? -1.849 -3.260 8.346 1.00 98.44 86 ALA A N 1
ATOM 662 C CA . ALA A 1 86 ? -2.594 -4.510 8.193 1.00 98.44 86 ALA A CA 1
ATOM 663 C C . ALA A 1 86 ? -2.432 -5.445 9.404 1.00 98.44 86 ALA A C 1
ATOM 665 O O . ALA A 1 86 ? -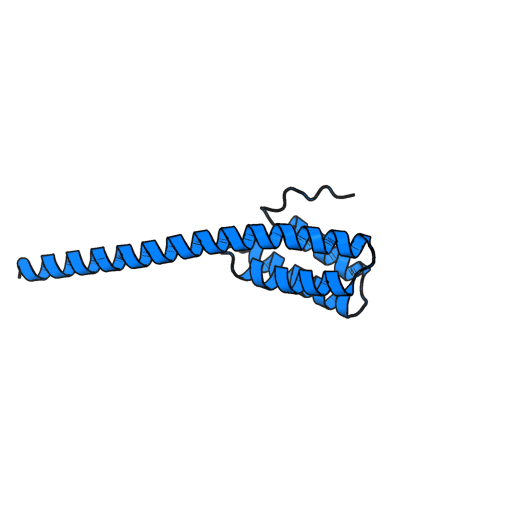3.425 -5.937 9.942 1.00 98.44 86 ALA A O 1
ATOM 666 N N . ARG A 1 87 ? -1.195 -5.645 9.876 1.00 98.62 87 ARG A N 1
ATOM 667 C CA . ARG A 1 87 ? -0.909 -6.465 11.064 1.00 98.62 87 ARG A CA 1
ATOM 668 C C . ARG A 1 87 ? -1.582 -5.908 12.317 1.00 98.62 87 ARG A C 1
ATOM 670 O O . ARG A 1 87 ? -2.301 -6.634 12.986 1.00 98.62 87 ARG A O 1
ATOM 677 N N . GLN A 1 88 ? -1.439 -4.612 12.585 1.00 98.38 88 GLN A N 1
ATOM 678 C CA . GLN A 1 88 ? -2.064 -3.965 13.745 1.00 98.38 88 GLN A CA 1
ATOM 679 C C . GLN A 1 88 ? -3.591 -4.077 13.725 1.00 98.38 88 GLN A C 1
ATOM 681 O O . GLN A 1 88 ? -4.195 -4.365 14.754 1.00 98.38 88 GLN A O 1
ATOM 686 N N . LEU A 1 89 ? -4.222 -3.878 12.564 1.00 97.75 89 LEU A N 1
ATOM 687 C CA . LEU A 1 89 ? -5.670 -4.031 12.421 1.00 97.75 89 LEU A CA 1
ATOM 688 C C . LEU A 1 89 ? -6.120 -5.482 12.646 1.00 97.75 89 LEU A C 1
ATOM 690 O O . LEU A 1 89 ? -7.151 -5.701 13.276 1.00 97.75 89 LEU A O 1
ATOM 694 N N . THR A 1 90 ? -5.339 -6.456 12.175 1.00 97.81 90 THR A N 1
ATOM 695 C CA . THR A 1 90 ? -5.599 -7.890 12.399 1.00 97.81 90 THR A CA 1
ATOM 696 C C . THR A 1 90 ? -5.476 -8.253 13.881 1.00 97.81 90 THR A C 1
ATOM 698 O O . THR A 1 90 ? -6.323 -8.962 14.413 1.00 97.81 90 THR A O 1
ATOM 701 N N . ASP A 1 91 ? -4.481 -7.690 14.571 1.00 97.81 91 ASP A N 1
ATOM 702 C CA . ASP A 1 91 ? -4.227 -7.894 16.003 1.00 97.81 91 ASP A CA 1
ATOM 703 C C . ASP A 1 91 ? -5.226 -7.152 16.920 1.00 97.81 91 ASP A C 1
ATOM 705 O O . ASP A 1 91 ? -5.074 -7.161 18.142 1.00 97.81 91 ASP A O 1
ATOM 709 N N . GLY A 1 92 ? -6.215 -6.444 16.363 1.00 96.94 92 GLY A N 1
ATOM 710 C CA . GLY A 1 92 ? -7.177 -5.647 17.133 1.00 96.94 92 GLY A CA 1
ATOM 711 C C . GLY A 1 92 ? -6.648 -4.292 17.627 1.00 96.94 92 GLY A C 1
ATOM 712 O O . GLY A 1 92 ? -7.347 -3.566 18.332 1.00 96.94 92 GLY A O 1
ATOM 713 N N . LYS A 1 93 ? -5.429 -3.897 17.241 1.00 97.94 93 LYS A N 1
ATOM 714 C CA . LYS A 1 93 ? -4.801 -2.611 17.596 1.00 97.94 93 LYS A CA 1
ATOM 715 C C . LYS A 1 93 ? -5.268 -1.498 16.654 1.00 97.94 93 LYS A C 1
ATOM 717 O O . LYS A 1 93 ? -4.473 -0.887 15.936 1.00 97.94 93 LYS A O 1
ATOM 722 N N . TYR A 1 94 ? -6.573 -1.229 16.637 1.00 96.38 94 TYR A N 1
ATOM 723 C CA . TYR A 1 94 ? -7.206 -0.382 15.618 1.00 96.38 94 TYR A CA 1
ATOM 724 C C . TYR A 1 94 ? -6.653 1.046 15.562 1.00 96.38 94 TYR A C 1
ATOM 726 O O . TYR A 1 94 ? -6.313 1.528 14.483 1.00 96.38 94 TYR A O 1
ATOM 734 N N . SER A 1 95 ? -6.471 1.695 16.718 1.00 95.56 95 SER A N 1
ATOM 735 C CA . SER A 1 95 ? -5.940 3.065 16.778 1.00 95.56 95 SER A CA 1
ATOM 736 C C . SER A 1 95 ? -4.504 3.164 16.248 1.00 95.56 95 SER A C 1
ATOM 738 O O . SER A 1 95 ? -4.163 4.113 15.542 1.00 95.56 95 SER A O 1
ATOM 740 N N . GLU A 1 96 ? -3.654 2.181 16.550 1.00 97.19 96 GLU A N 1
ATOM 741 C CA . GLU A 1 96 ? -2.291 2.135 16.012 1.00 97.19 96 GLU A CA 1
ATOM 742 C C . GLU A 1 96 ? -2.312 1.897 14.499 1.00 97.19 96 GLU A C 1
ATOM 744 O O . GLU A 1 96 ? -1.673 2.636 13.752 1.00 97.19 96 GLU A O 1
ATOM 749 N N . GLY A 1 97 ? -3.124 0.937 14.042 1.00 96.19 97 GLY A N 1
ATOM 750 C CA . GLY A 1 97 ? -3.295 0.636 12.623 1.00 96.19 97 GLY A CA 1
ATOM 751 C C . GLY A 1 97 ? -3.784 1.834 11.808 1.00 96.19 97 GLY A C 1
ATOM 752 O O . GLY A 1 97 ? -3.317 2.055 10.687 1.00 96.19 97 GLY A O 1
ATOM 753 N N . GLU A 1 98 ? -4.697 2.638 12.353 1.00 95.00 98 GLU A N 1
ATOM 754 C CA . GLU A 1 98 ? -5.153 3.894 11.749 1.00 95.00 98 GLU A CA 1
ATOM 755 C C . GLU A 1 98 ? -4.031 4.929 11.646 1.00 95.00 98 GLU A C 1
ATOM 757 O O . GLU A 1 98 ? -3.797 5.462 10.557 1.00 95.00 98 GLU A O 1
ATOM 762 N N . LYS A 1 99 ? -3.291 5.167 12.737 1.00 95.25 99 LYS A N 1
ATOM 763 C CA . LYS A 1 99 ? -2.147 6.095 12.746 1.00 95.25 99 LYS A CA 1
ATOM 764 C C . LYS A 1 99 ? -1.103 5.698 11.706 1.00 95.25 99 LYS A C 1
ATOM 766 O O . LYS A 1 99 ? -0.703 6.530 10.893 1.00 95.25 99 LYS A O 1
ATOM 771 N N . THR A 1 100 ? -0.730 4.422 11.665 1.00 97.12 100 THR A N 1
ATOM 772 C CA . THR A 1 100 ? 0.258 3.905 10.714 1.00 97.12 100 THR A CA 1
ATOM 773 C C . THR A 1 100 ? -0.220 4.018 9.263 1.00 97.12 100 THR A C 1
ATOM 775 O O . THR A 1 100 ? 0.569 4.339 8.375 1.00 97.12 100 THR A O 1
ATOM 778 N N . CYS A 1 101 ? -1.515 3.841 8.979 1.00 94.38 101 CYS A N 1
ATOM 779 C CA . CYS A 1 101 ? -2.024 4.112 7.632 1.00 94.38 101 CYS A CA 1
ATOM 780 C C . CYS A 1 101 ? -1.999 5.589 7.267 1.00 94.38 101 CYS A C 1
ATOM 782 O O . CYS A 1 101 ? -1.676 5.922 6.128 1.00 94.38 101 CYS A O 1
ATOM 784 N N . ILE A 1 102 ? -2.345 6.473 8.200 1.00 93.62 102 ILE A N 1
ATOM 785 C CA . ILE A 1 102 ? -2.253 7.912 7.967 1.00 93.62 102 ILE A CA 1
ATOM 786 C C . ILE A 1 102 ? -0.807 8.290 7.620 1.00 93.62 102 ILE A C 1
ATOM 788 O O . ILE A 1 102 ? -0.590 9.061 6.687 1.00 93.62 102 ILE A O 1
ATOM 792 N N . GLU A 1 103 ? 0.182 7.714 8.303 1.00 94.06 103 GLU A N 1
ATOM 793 C CA . GLU A 1 103 ? 1.596 7.897 7.958 1.00 94.06 103 GLU A CA 1
ATOM 794 C C . GLU A 1 103 ? 1.937 7.365 6.564 1.00 94.06 103 GLU A C 1
ATOM 796 O O . GLU A 1 103 ? 2.516 8.108 5.771 1.00 94.06 103 GLU A O 1
ATOM 801 N N . ALA A 1 104 ? 1.516 6.139 6.223 1.00 94.38 104 ALA A N 1
ATOM 802 C CA . ALA A 1 104 ? 1.712 5.570 4.885 1.00 94.38 104 ALA A CA 1
ATOM 803 C C . ALA A 1 104 ? 1.178 6.514 3.795 1.00 94.38 104 ALA A C 1
ATOM 805 O O . ALA A 1 104 ? 1.847 6.820 2.808 1.00 94.38 104 ALA A O 1
ATOM 806 N N . ARG A 1 105 ? -0.016 7.064 4.030 1.00 92.50 105 ARG A N 1
ATOM 807 C CA . ARG A 1 105 ? -0.683 7.981 3.109 1.00 92.50 105 ARG A CA 1
ATOM 808 C C . ARG A 1 105 ? 0.040 9.315 2.946 1.00 92.50 105 ARG A C 1
ATOM 810 O O . ARG A 1 105 ? -0.024 9.861 1.849 1.00 92.50 105 ARG A O 1
ATOM 817 N N . LYS A 1 106 ? 0.697 9.827 3.991 1.00 91.94 106 LYS A N 1
ATOM 818 C CA . LYS A 1 106 ? 1.440 11.101 3.965 1.00 91.94 106 LYS A CA 1
ATOM 819 C C . LYS A 1 106 ? 2.731 11.020 3.158 1.00 91.94 106 LYS A C 1
ATOM 821 O O . LYS A 1 106 ? 3.119 12.010 2.550 1.00 91.94 106 LYS A O 1
ATOM 826 N N . ILE A 1 107 ? 3.402 9.870 3.173 1.00 92.12 107 ILE A N 1
ATOM 827 C CA . ILE A 1 107 ? 4.689 9.713 2.484 1.00 92.12 107 ILE A CA 1
ATOM 828 C C . ILE A 1 107 ? 4.538 9.365 1.001 1.00 92.12 107 ILE A C 1
ATOM 830 O O . ILE A 1 107 ? 5.490 9.516 0.239 1.00 92.12 107 ILE A O 1
ATOM 834 N N . CYS A 1 108 ? 3.354 8.911 0.580 1.00 91.56 108 CYS A N 1
ATOM 835 C CA . CYS A 1 108 ? 3.085 8.587 -0.812 1.00 91.56 108 CYS A CA 1
ATOM 836 C C . CYS A 1 108 ? 3.004 9.872 -1.659 1.00 91.56 108 CYS A C 1
ATOM 838 O O . CYS A 1 108 ? 2.045 10.639 -1.521 1.00 91.56 108 CYS A O 1
ATOM 840 N N . PRO A 1 109 ? 3.939 10.108 -2.600 1.00 87.50 109 PRO A N 1
ATOM 841 C CA . PRO A 1 109 ? 3.987 11.357 -3.364 1.00 87.50 109 PRO A CA 1
ATOM 842 C C . PRO A 1 109 ? 2.801 11.528 -4.320 1.00 87.50 109 PRO A C 1
ATOM 844 O O . PRO A 1 109 ? 2.533 12.636 -4.771 1.00 87.50 109 PRO A O 1
ATOM 847 N N . ARG A 1 110 ? 2.097 10.436 -4.643 1.00 87.38 110 ARG A N 1
ATOM 848 C CA . ARG A 1 110 ? 0.939 1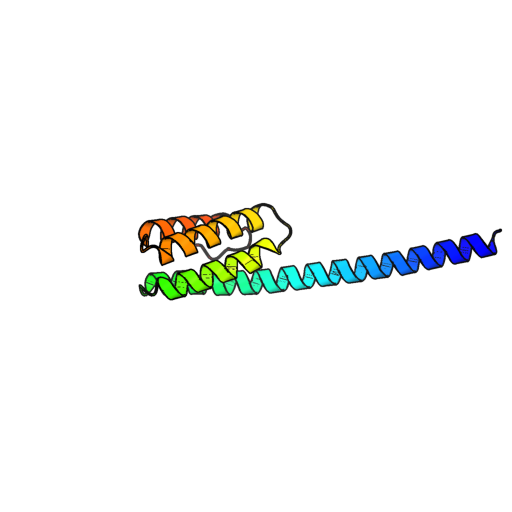0.420 -5.552 1.00 87.38 110 ARG A CA 1
ATOM 849 C C . ARG A 1 110 ? -0.398 10.484 -4.810 1.00 87.38 110 ARG A C 1
ATOM 851 O O . ARG A 1 110 ? -1.457 10.528 -5.435 1.00 87.38 110 ARG A O 1
ATOM 858 N N . ASN A 1 111 ? -0.371 10.495 -3.479 1.00 82.56 111 ASN A N 1
ATOM 859 C CA . ASN A 1 111 ? -1.572 10.552 -2.661 1.00 82.56 111 ASN A CA 1
ATOM 860 C C . ASN A 1 111 ? -1.978 12.001 -2.365 1.00 82.56 111 ASN A C 1
ATOM 862 O O . ASN A 1 111 ? -1.832 12.506 -1.256 1.00 82.56 111 ASN A O 1
ATOM 866 N N . HIS A 1 112 ? -2.529 12.681 -3.367 1.00 66.56 112 HIS A N 1
ATOM 867 C CA . HIS A 1 112 ? -2.932 14.091 -3.257 1.00 66.56 112 HIS A CA 1
ATOM 868 C C . HIS A 1 112 ? -4.273 14.309 -2.527 1.00 66.56 112 HIS A C 1
ATOM 870 O O . HIS A 1 112 ? -4.721 15.441 -2.369 1.00 66.56 112 HIS A O 1
ATOM 876 N N . VAL A 1 113 ? -4.937 13.232 -2.092 1.00 60.66 113 VAL A N 1
ATOM 877 C CA . VAL A 1 113 ? -6.290 13.269 -1.502 1.00 60.66 113 VAL A CA 1
ATOM 878 C C . VAL A 1 113 ? -6.248 13.293 0.033 1.00 60.66 113 VAL A C 1
ATOM 880 O O . VAL A 1 113 ? -7.292 13.249 0.680 1.00 60.66 113 VAL A O 1
ATOM 883 N N . PHE A 1 114 ? -5.069 13.364 0.664 1.00 54.00 114 PHE A N 1
ATOM 884 C CA . PHE A 1 114 ? -4.991 13.479 2.122 1.00 54.00 114 PHE A CA 1
ATOM 885 C C . PHE A 1 114 ? -5.333 14.907 2.582 1.00 54.00 114 PHE A C 1
ATOM 887 O O . PHE A 1 114 ? -4.461 15.725 2.858 1.00 54.00 114 PHE A O 1
ATOM 894 N N . ARG A 1 115 ? -6.632 15.207 2.670 1.00 50.19 115 ARG A N 1
ATOM 895 C CA . ARG A 1 115 ? -7.144 16.268 3.541 1.00 50.19 115 ARG A CA 1
ATOM 896 C C . ARG A 1 115 ? -7.362 15.625 4.901 1.00 50.19 115 ARG A C 1
ATOM 898 O O . ARG A 1 115 ? -8.333 14.898 5.076 1.00 50.19 115 ARG A O 1
ATOM 905 N N . GLY A 1 116 ? -6.394 15.794 5.800 1.00 50.38 116 GLY A N 1
ATOM 906 C CA . GLY A 1 116 ? -6.552 15.381 7.190 1.00 50.38 116 GLY A CA 1
ATOM 907 C C . GLY A 1 116 ? -7.800 16.046 7.763 1.00 50.38 116 GLY A C 1
ATOM 908 O O . GLY A 1 116 ? -7.908 17.270 7.718 1.00 50.38 116 GLY A O 1
ATOM 909 N N . SER A 1 117 ? -8.747 15.230 8.205 1.00 42.44 117 SER A N 1
ATOM 910 C CA . SER A 1 117 ? -9.858 15.623 9.070 1.00 42.44 117 SER A CA 1
ATOM 911 C C . SER A 1 117 ? -9.483 15.314 10.506 1.00 42.44 117 SER A C 1
ATOM 913 O O . SER A 1 117 ? -9.032 14.161 10.710 1.00 42.44 117 SER A O 1
#